Protein AF-K2AKH2-F1 (afdb_monomer_lite)

Secondary structure (DSSP, 8-state):
---TTS-S---TTTTT--EEE---GGGG-B-TTSSS-B-TTSPPHHHHHHHHHHHHHHHHHTT--EEE----

Foldseek 3Di:
DADPVRHPPDDCVNVLHAEEDEDDLCVCWDCPPDDDTDSPVGDDLVVSVVVSVVVQVVCVVVVHHYHYDDRD

Sequence (72 aa):
MSDDNAKMNLTVRDLGAEILVVSQFTLYSDTSGGNRPSFVGAAKPDVARLVYEEFVRGLADLGNKVATGSFG

Radius of gyration: 16.41 Å; chains: 1; bounding box: 35×19×44 Å

pLDDT: mean 95.13, std 3.69, range [74.75, 98.5]

Structure (mmCIF, N/CA/C/O backbone):
data_AF-K2AKH2-F1
#
_entry.id   AF-K2AKH2-F1
#
loop_
_atom_site.group_PDB
_atom_site.id
_atom_site.type_symbol
_atom_site.label_atom_id
_atom_site.label_alt_id
_atom_site.label_comp_id
_atom_site.label_asym_id
_atom_site.label_entity_id
_atom_site.label_seq_id
_atom_site.pdbx_PDB_ins_code
_atom_site.Cartn_x
_atom_site.Cartn_y
_atom_site.Cartn_z
_atom_site.occupancy
_atom_site.B_iso_or_equiv
_atom_site.auth_seq_id
_atom_site.auth_comp_id
_atom_site.auth_asym_id
_atom_site.auth_atom_id
_atom_site.pdbx_PDB_model_num
ATOM 1 N N . MET A 1 1 ? 2.440 5.871 18.051 1.00 74.75 1 MET A N 1
ATOM 2 C CA . MET A 1 1 ? 1.846 6.074 19.388 1.00 74.75 1 MET A CA 1
ATOM 3 C C . MET A 1 1 ? 2.448 5.040 20.306 1.00 74.75 1 MET A C 1
ATOM 5 O O . MET A 1 1 ? 2.646 3.914 19.864 1.00 74.75 1 MET A O 1
ATOM 9 N N . SER A 1 2 ? 2.807 5.445 21.514 1.00 87.12 2 SER A N 1
ATOM 10 C CA . SER A 1 2 ? 3.370 4.529 22.499 1.00 87.12 2 SER A CA 1
ATOM 11 C C . SER A 1 2 ? 2.281 4.006 23.430 1.00 87.12 2 SER A C 1
ATOM 13 O O . SER A 1 2 ? 1.248 4.654 23.577 1.00 87.12 2 SER A O 1
ATOM 15 N N . ASP A 1 3 ? 2.524 2.853 24.045 1.00 90.75 3 ASP A N 1
ATOM 16 C CA . ASP A 1 3 ? 1.741 2.376 25.183 1.00 90.75 3 ASP A CA 1
ATOM 17 C C . ASP A 1 3 ? 1.992 3.227 26.442 1.00 90.75 3 ASP A C 1
ATOM 19 O O . ASP A 1 3 ? 2.795 4.168 26.436 1.00 90.75 3 ASP A O 1
ATOM 23 N N . ASP A 1 4 ? 1.343 2.860 27.546 1.00 91.94 4 ASP A N 1
ATOM 24 C CA . ASP A 1 4 ? 1.469 3.545 28.839 1.00 91.94 4 ASP A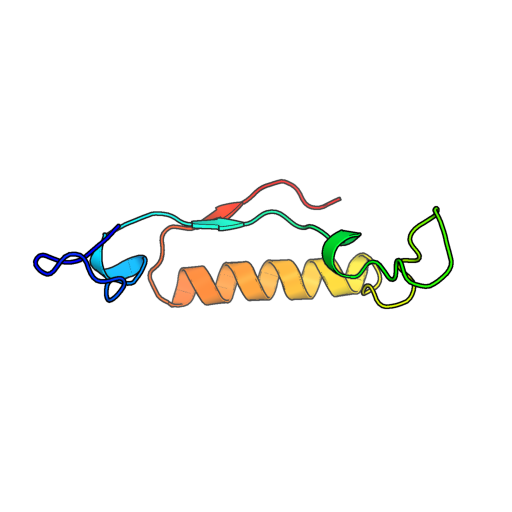 CA 1
ATOM 25 C C . ASP A 1 4 ? 2.900 3.524 29.413 1.00 91.94 4 ASP A C 1
ATOM 27 O O . ASP A 1 4 ? 3.238 4.324 30.284 1.00 91.94 4 ASP A O 1
ATOM 31 N N . ASN A 1 5 ? 3.771 2.647 28.903 1.00 93.19 5 ASN A N 1
ATOM 32 C CA . ASN A 1 5 ? 5.187 2.561 29.268 1.00 93.19 5 ASN A CA 1
ATOM 33 C C . ASN A 1 5 ? 6.100 3.296 28.272 1.00 93.19 5 ASN A C 1
ATOM 35 O O . ASN A 1 5 ? 7.317 3.088 28.277 1.00 93.19 5 ASN A O 1
ATOM 39 N N . ALA A 1 6 ? 5.526 4.131 27.402 1.00 90.38 6 ALA A N 1
ATOM 40 C CA . ALA A 1 6 ? 6.207 4.859 26.338 1.00 90.38 6 ALA A CA 1
ATOM 41 C C . ALA A 1 6 ? 6.895 3.966 25.278 1.00 90.38 6 ALA A C 1
ATOM 43 O O . ALA A 1 6 ? 7.762 4.443 24.540 1.00 90.38 6 ALA A O 1
ATOM 44 N N . LYS A 1 7 ? 6.477 2.700 25.126 1.00 92.62 7 LYS A N 1
ATOM 45 C CA . LYS A 1 7 ? 7.029 1.740 24.152 1.00 92.62 7 LYS A CA 1
ATOM 46 C C . LYS A 1 7 ? 6.137 1.558 22.918 1.00 92.62 7 LYS A C 1
ATOM 48 O O . LYS A 1 7 ? 4.924 1.732 22.971 1.00 92.62 7 LYS A O 1
ATOM 53 N N . MET A 1 8 ? 6.734 1.159 21.790 1.00 93.12 8 MET A N 1
ATOM 54 C CA . MET A 1 8 ? 6.030 0.901 20.519 1.00 93.12 8 MET A CA 1
ATOM 55 C C . MET A 1 8 ? 5.432 -0.516 20.463 1.00 93.12 8 MET A C 1
ATOM 57 O O . MET A 1 8 ? 5.858 -1.339 19.658 1.00 93.12 8 MET A O 1
ATOM 61 N N . ASN A 1 9 ? 4.462 -0.798 21.335 1.00 95.12 9 ASN A N 1
ATOM 62 C CA . ASN A 1 9 ? 3.821 -2.118 21.437 1.00 95.12 9 ASN A CA 1
ATOM 63 C C . ASN A 1 9 ? 2.414 -2.183 20.827 1.00 95.12 9 ASN A C 1
ATOM 65 O O . ASN A 1 9 ? 1.843 -3.265 20.733 1.00 95.12 9 ASN A O 1
ATOM 69 N N . LEU A 1 10 ? 1.844 -1.042 20.438 1.00 94.12 10 LEU A N 1
ATOM 70 C CA . LEU A 1 10 ? 0.477 -0.963 19.934 1.00 94.12 10 LEU A CA 1
ATOM 71 C C . LEU A 1 10 ? 0.449 -1.100 18.415 1.00 94.12 10 LEU A C 1
ATOM 73 O O . LEU A 1 10 ? 1.213 -0.449 17.697 1.00 94.12 10 LEU A O 1
ATOM 77 N N . THR A 1 11 ? -0.468 -1.923 17.925 1.00 92.56 11 THR A N 1
ATOM 78 C CA . THR A 1 11 ? -0.767 -2.052 16.502 1.00 92.56 11 THR A CA 1
ATOM 79 C C . THR A 1 11 ? -1.776 -0.994 16.052 1.00 92.56 11 THR A C 1
ATOM 81 O O . THR A 1 11 ? -2.418 -0.318 16.856 1.00 92.56 11 THR A O 1
ATOM 84 N N . VAL A 1 12 ? -1.969 -0.875 14.736 1.00 92.69 12 VAL A N 1
ATOM 85 C CA . VAL A 1 12 ? -3.019 -0.020 14.152 1.00 92.69 12 VAL A CA 1
ATOM 86 C C . VAL A 1 12 ? -4.409 -0.402 14.683 1.00 92.69 12 VAL A C 1
ATOM 88 O O . VAL A 1 12 ? -5.221 0.480 14.956 1.00 92.69 12 VAL A O 1
ATOM 91 N N . ARG A 1 13 ? -4.664 -1.705 14.886 1.00 90.06 13 ARG A N 1
ATOM 92 C CA . ARG A 1 13 ? -5.949 -2.204 15.399 1.00 90.06 13 ARG A CA 1
ATOM 93 C C . ARG A 1 13 ? -6.172 -1.846 16.860 1.00 90.06 13 ARG A C 1
ATOM 95 O O . ARG A 1 13 ? -7.272 -1.421 17.191 1.00 90.06 13 ARG A O 1
ATOM 102 N N . ASP A 1 14 ? -5.144 -1.968 17.701 1.00 92.06 14 ASP A N 1
ATOM 103 C CA . ASP A 1 14 ? -5.242 -1.632 19.133 1.00 92.06 14 ASP A CA 1
ATOM 104 C C . ASP A 1 14 ? -5.627 -0.162 19.343 1.00 92.06 14 ASP A C 1
ATOM 106 O O . ASP A 1 14 ? -6.275 0.193 20.322 1.00 92.06 14 ASP A O 1
ATOM 110 N N . LEU A 1 15 ? -5.255 0.688 18.384 1.00 91.62 15 LEU A N 1
ATOM 111 C CA . LEU A 1 15 ? -5.546 2.117 18.377 1.00 91.62 15 LEU A CA 1
ATOM 112 C C . LEU A 1 15 ? -6.863 2.474 17.672 1.00 91.62 15 LEU A C 1
ATOM 114 O O . LEU A 1 15 ? -7.227 3.648 17.639 1.00 91.62 15 LEU A O 1
ATOM 118 N N . GLY A 1 16 ? -7.557 1.504 17.064 1.00 91.25 16 GLY A N 1
ATOM 119 C CA . GLY A 1 16 ? -8.731 1.761 16.223 1.00 91.25 16 GLY A CA 1
ATOM 120 C C . GLY A 1 16 ? -8.443 2.699 15.044 1.00 91.25 16 GLY A C 1
ATOM 121 O O . GLY A 1 16 ? -9.348 3.383 14.568 1.00 91.25 16 GLY A O 1
ATOM 122 N N . ALA A 1 17 ? -7.182 2.770 14.609 1.00 93.62 17 ALA A N 1
ATOM 123 C CA . ALA A 1 17 ? -6.734 3.692 13.577 1.00 93.62 17 ALA A CA 1
ATOM 124 C C . ALA A 1 17 ? -7.076 3.179 12.168 1.00 93.62 17 ALA A C 1
ATOM 126 O O . ALA A 1 17 ? -7.282 1.986 11.939 1.00 93.62 17 ALA A O 1
ATOM 127 N N . GLU A 1 18 ? -7.127 4.103 11.211 1.00 96.75 18 GLU A N 1
ATOM 128 C CA . GLU A 1 18 ? -7.421 3.809 9.807 1.00 96.75 18 GLU A CA 1
ATOM 129 C C . GLU A 1 18 ? -6.131 3.738 8.980 1.00 96.75 18 GLU A C 1
ATOM 131 O O . GLU A 1 18 ? -5.118 4.356 9.317 1.00 96.75 18 GLU A O 1
ATOM 136 N N . ILE A 1 19 ? -6.165 2.976 7.887 1.00 98.19 19 ILE A N 1
ATOM 137 C CA . ILE A 1 19 ? -5.027 2.771 6.986 1.00 98.19 19 ILE A CA 1
ATOM 138 C C . ILE A 1 19 ? -5.301 3.489 5.666 1.00 98.19 19 ILE A C 1
ATOM 140 O O . ILE A 1 19 ? -6.360 3.302 5.079 1.00 98.19 19 ILE A O 1
ATOM 144 N N . LEU A 1 20 ? -4.333 4.253 5.157 1.00 98.25 20 LEU A N 1
ATOM 145 C CA . LEU A 1 20 ? -4.347 4.771 3.787 1.00 98.25 20 LEU A CA 1
ATOM 146 C C . LEU A 1 20 ? -3.301 4.028 2.953 1.00 98.25 20 LEU A C 1
ATOM 148 O O . LEU A 1 20 ? -2.114 4.062 3.277 1.00 98.25 20 LEU A O 1
ATOM 152 N N . VAL A 1 21 ? -3.731 3.390 1.866 1.00 98.25 21 VAL A N 1
ATOM 153 C CA . VAL A 1 21 ? -2.839 2.693 0.930 1.00 98.25 21 VAL A CA 1
ATOM 154 C C . VAL A 1 21 ? -2.699 3.505 -0.358 1.00 98.25 21 VAL A C 1
ATOM 156 O O . VAL A 1 21 ? -3.691 3.884 -0.979 1.00 98.25 21 VAL A O 1
ATOM 159 N N . VAL A 1 22 ? -1.458 3.761 -0.776 1.00 98.12 22 VAL A N 1
ATOM 160 C CA . VAL A 1 22 ? -1.126 4.471 -2.021 1.00 98.12 22 VAL A CA 1
ATOM 161 C C . VAL A 1 22 ? -0.108 3.645 -2.799 1.00 98.12 22 VAL A C 1
ATOM 163 O O . VAL A 1 22 ? 0.911 3.232 -2.246 1.00 98.12 22 VAL A O 1
ATOM 166 N N . SER A 1 23 ? -0.375 3.383 -4.080 1.00 97.44 23 SER A N 1
ATOM 167 C CA . SER A 1 23 ? 0.559 2.658 -4.946 1.00 97.44 23 SER A CA 1
ATOM 168 C C . SER A 1 23 ? 1.834 3.475 -5.178 1.00 97.44 23 SER A C 1
ATOM 170 O O . SER A 1 23 ? 1.738 4.619 -5.617 1.00 97.44 23 SER A O 1
ATOM 172 N N . GLN A 1 24 ? 3.017 2.893 -4.939 1.00 97.69 24 GLN A N 1
ATOM 173 C CA . GLN A 1 24 ? 4.299 3.597 -5.074 1.00 97.69 24 GLN A CA 1
ATOM 174 C C . GLN A 1 24 ? 5.400 2.698 -5.663 1.00 97.69 24 GLN A C 1
ATOM 176 O O . GLN A 1 24 ? 6.181 2.077 -4.942 1.00 97.69 24 GLN A O 1
ATOM 181 N N . PHE A 1 25 ? 5.496 2.645 -6.996 1.00 96.62 25 PHE A N 1
ATOM 182 C CA . PHE A 1 25 ? 6.488 1.803 -7.689 1.00 96.62 25 PHE A CA 1
ATOM 183 C C . PHE A 1 25 ? 7.938 2.267 -7.475 1.00 96.62 25 PHE A C 1
ATOM 185 O O . PHE A 1 25 ? 8.870 1.475 -7.585 1.00 96.62 25 PHE A O 1
ATOM 192 N N . THR A 1 26 ? 8.141 3.544 -7.145 1.00 96.25 26 THR A N 1
ATOM 193 C CA . THR A 1 26 ? 9.472 4.132 -6.944 1.00 96.25 26 THR A CA 1
ATOM 194 C C . THR A 1 26 ? 10.210 3.557 -5.736 1.00 96.25 26 THR A C 1
ATOM 196 O O . THR A 1 26 ? 11.432 3.666 -5.672 1.00 96.25 26 THR A O 1
ATOM 199 N N . LEU A 1 27 ? 9.507 2.888 -4.815 1.00 96.19 27 LEU A N 1
ATOM 200 C CA . LEU A 1 27 ? 10.130 2.145 -3.715 1.00 96.19 27 LEU A CA 1
ATOM 201 C C . LEU A 1 27 ? 10.980 0.963 -4.209 1.00 96.19 27 LEU A C 1
ATOM 203 O O . LEU A 1 27 ? 11.914 0.568 -3.524 1.00 96.19 27 LEU A O 1
ATOM 207 N N . TYR A 1 28 ? 10.705 0.446 -5.411 1.00 96.25 28 TYR A N 1
ATOM 208 C CA . TYR A 1 28 ? 11.522 -0.565 -6.095 1.00 96.25 28 TYR A CA 1
ATOM 209 C C . TYR A 1 28 ? 12.635 0.048 -6.963 1.00 96.25 28 TYR A C 1
ATOM 211 O O . TYR A 1 28 ? 13.139 -0.602 -7.881 1.00 96.25 28 TYR A O 1
ATOM 219 N N . SER A 1 29 ? 13.002 1.310 -6.722 1.00 95.88 29 SER A N 1
ATOM 220 C CA . SER A 1 29 ? 14.103 1.934 -7.452 1.00 95.88 29 SER A CA 1
ATOM 221 C C . SER A 1 29 ? 15.452 1.315 -7.094 1.00 95.88 29 SER A C 1
ATOM 223 O O . SER A 1 29 ? 15.798 1.160 -5.927 1.00 95.88 29 SER A O 1
ATOM 225 N N . ASP A 1 30 ? 16.242 1.020 -8.121 1.00 96.44 30 ASP A N 1
ATOM 226 C CA . ASP A 1 30 ? 17.676 0.797 -8.007 1.00 96.44 30 ASP A CA 1
ATOM 227 C C . ASP A 1 30 ? 18.400 2.119 -8.283 1.00 96.44 30 ASP A C 1
ATOM 229 O O . ASP A 1 30 ? 18.340 2.672 -9.386 1.00 96.44 30 ASP A O 1
ATOM 233 N N . THR A 1 31 ? 19.058 2.638 -7.250 1.00 95.62 31 THR A N 1
ATOM 234 C CA . THR A 1 31 ? 19.809 3.899 -7.257 1.00 95.62 31 THR A CA 1
ATOM 235 C C . THR A 1 31 ? 21.324 3.684 -7.238 1.00 95.62 31 THR A C 1
ATOM 237 O O . THR A 1 31 ? 22.078 4.647 -7.118 1.00 95.62 31 THR A O 1
ATOM 240 N N . SER A 1 32 ? 21.802 2.442 -7.381 1.00 94.75 32 SER A N 1
ATOM 241 C CA . SER A 1 32 ? 23.238 2.122 -7.342 1.00 94.75 32 SER A CA 1
ATOM 242 C C . SER A 1 32 ? 24.014 2.618 -8.572 1.00 94.75 32 SER A C 1
ATOM 244 O O . SER A 1 32 ? 25.211 2.883 -8.487 1.00 94.75 32 SER A O 1
ATOM 246 N N . GLY A 1 33 ? 23.334 2.776 -9.715 1.00 88.75 33 GLY A N 1
ATOM 247 C CA . GLY A 1 33 ? 23.933 3.092 -11.018 1.00 88.75 33 GLY A CA 1
ATOM 248 C C . GLY A 1 33 ? 24.144 4.580 -11.338 1.00 88.75 33 GLY A C 1
ATOM 249 O O . GLY A 1 33 ? 24.477 4.901 -12.479 1.00 88.75 33 GLY A O 1
ATOM 250 N N . GLY A 1 34 ? 23.930 5.497 -10.386 1.00 90.81 34 GLY A N 1
ATOM 251 C CA . GLY A 1 34 ? 24.118 6.945 -10.563 1.00 90.81 34 GLY A CA 1
ATOM 252 C C . GLY A 1 34 ? 22.874 7.775 -10.224 1.00 90.81 34 GLY A C 1
ATOM 253 O O . GLY A 1 34 ? 22.027 7.360 -9.443 1.00 90.81 34 GLY A O 1
ATOM 254 N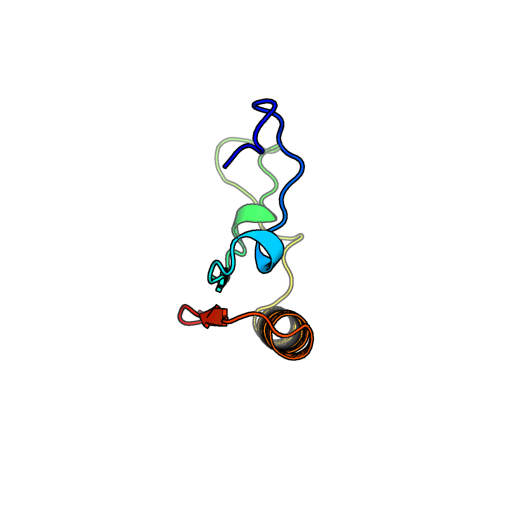 N . ASN A 1 35 ? 22.743 8.966 -10.820 1.00 95.00 35 ASN A N 1
ATOM 255 C CA . ASN A 1 35 ? 21.711 9.945 -10.432 1.00 95.00 35 ASN A CA 1
ATOM 256 C C . ASN A 1 35 ? 20.308 9.670 -11.011 1.00 95.00 35 ASN A C 1
ATOM 258 O O . ASN A 1 35 ? 19.362 10.384 -10.677 1.00 95.00 35 ASN A O 1
ATOM 262 N N . ARG A 1 36 ? 20.158 8.677 -11.900 1.00 96.12 36 ARG A N 1
ATOM 263 C CA . ARG A 1 36 ? 18.861 8.277 -12.462 1.00 96.12 36 ARG A CA 1
ATOM 264 C C . ARG A 1 36 ? 18.462 6.912 -11.892 1.00 96.12 36 ARG A C 1
ATOM 266 O O . ARG A 1 36 ? 19.113 5.931 -12.245 1.00 96.12 36 ARG A O 1
ATOM 273 N N . PRO A 1 37 ? 17.393 6.825 -11.082 1.00 95.50 37 PRO A N 1
ATOM 274 C CA . PRO A 1 37 ? 16.898 5.543 -10.605 1.00 95.50 37 PRO A CA 1
ATOM 275 C C . PRO A 1 37 ? 16.434 4.663 -11.770 1.00 95.50 37 PRO A C 1
ATOM 277 O O . PRO A 1 37 ? 15.795 5.133 -12.718 1.00 95.50 37 PRO A O 1
ATOM 280 N N . SER A 1 38 ? 16.741 3.375 -11.671 1.00 96.12 38 SER A N 1
ATOM 281 C CA . SER A 1 38 ? 16.175 2.317 -12.503 1.00 96.12 38 SER A CA 1
ATOM 282 C C . SER A 1 38 ? 14.984 1.688 -11.786 1.00 96.12 38 SER A C 1
ATOM 284 O O . SER A 1 38 ? 14.997 1.558 -10.570 1.00 96.12 38 SER A O 1
ATOM 286 N N . PHE A 1 39 ? 13.959 1.267 -12.524 1.00 96.19 39 PHE A N 1
ATOM 287 C CA . PHE A 1 39 ? 12.766 0.611 -11.963 1.00 96.19 39 PHE A CA 1
ATOM 288 C C . PHE A 1 39 ? 12.538 -0.776 -12.567 1.00 96.19 39 PHE A C 1
ATOM 290 O O . PHE A 1 39 ? 11.424 -1.286 -12.561 1.00 96.19 39 PHE A O 1
ATOM 297 N N . VAL A 1 40 ? 13.590 -1.388 -13.120 1.00 94.81 40 VAL A N 1
ATOM 298 C CA . VAL A 1 40 ? 13.511 -2.696 -13.794 1.00 94.81 40 VAL A CA 1
ATOM 299 C C . VAL A 1 40 ? 13.014 -3.801 -12.853 1.00 94.81 40 VAL A C 1
ATOM 301 O O . VAL A 1 40 ? 12.387 -4.750 -13.312 1.00 94.81 40 VAL A O 1
ATOM 304 N N . GLY A 1 41 ? 13.251 -3.666 -11.543 1.00 94.06 41 GLY A N 1
ATOM 305 C CA . GLY A 1 41 ? 12.744 -4.594 -10.529 1.00 94.06 41 GLY A CA 1
ATOM 306 C C . GLY A 1 41 ? 11.272 -4.397 -10.150 1.00 94.06 41 GLY A C 1
ATOM 307 O O . GLY A 1 41 ? 10.704 -5.265 -9.492 1.00 94.06 41 GLY A O 1
ATOM 308 N N . ALA A 1 42 ? 10.641 -3.287 -10.544 1.00 96.94 42 ALA A N 1
ATOM 309 C CA . ALA A 1 42 ? 9.230 -3.057 -10.263 1.00 96.94 42 ALA A CA 1
ATOM 310 C C . ALA A 1 42 ? 8.349 -3.931 -11.168 1.00 96.94 42 ALA A C 1
ATOM 312 O O . ALA A 1 42 ? 8.625 -4.124 -12.355 1.00 96.94 42 ALA A O 1
ATOM 313 N N . ALA A 1 43 ? 7.248 -4.440 -10.615 1.00 96.75 43 ALA A N 1
ATOM 314 C CA . ALA A 1 43 ? 6.264 -5.175 -11.396 1.00 96.75 43 ALA A CA 1
ATOM 315 C C . ALA A 1 43 ? 5.649 -4.288 -12.497 1.00 96.75 43 ALA A C 1
ATOM 317 O O . ALA A 1 43 ? 5.461 -3.082 -12.324 1.00 96.75 43 ALA A O 1
ATOM 318 N N . LYS A 1 44 ? 5.287 -4.904 -13.630 1.00 97.12 44 LYS A N 1
ATOM 319 C CA . LYS A 1 44 ? 4.542 -4.224 -14.703 1.00 97.12 44 LYS A CA 1
ATOM 320 C C . LYS A 1 44 ? 3.183 -3.723 -14.184 1.00 97.12 44 LYS A C 1
ATOM 322 O O . LYS A 1 44 ? 2.612 -4.393 -13.322 1.00 97.12 44 LYS A O 1
ATOM 327 N N . PRO A 1 45 ? 2.620 -2.629 -14.739 1.00 96.12 45 PRO A N 1
ATOM 328 C CA . PRO A 1 45 ? 1.395 -2.006 -14.226 1.00 96.12 45 PRO A CA 1
ATOM 329 C C . PRO A 1 45 ? 0.215 -2.964 -14.025 1.00 96.12 45 PRO A C 1
ATOM 331 O O . PRO A 1 45 ? -0.446 -2.893 -12.993 1.00 96.12 45 PRO A O 1
ATOM 334 N N . ASP A 1 46 ? -0.019 -3.889 -14.958 1.00 97.00 46 ASP A N 1
ATOM 335 C CA . ASP A 1 46 ? -1.147 -4.827 -14.871 1.00 97.00 46 ASP A CA 1
ATOM 336 C C . ASP A 1 46 ? -1.005 -5.792 -13.688 1.00 97.00 46 ASP A C 1
ATOM 338 O O . ASP A 1 46 ? -1.953 -6.005 -12.936 1.00 97.00 46 ASP A O 1
ATOM 342 N N . VAL A 1 47 ? 0.204 -6.318 -13.469 1.00 97.69 47 VAL A N 1
ATOM 343 C CA . VAL A 1 47 ? 0.506 -7.195 -12.326 1.00 97.69 47 VAL A CA 1
ATOM 344 C C . VAL A 1 47 ? 0.498 -6.395 -11.024 1.00 97.69 47 VAL A C 1
ATOM 346 O O . VAL A 1 47 ? -0.071 -6.834 -10.030 1.00 97.69 47 VAL A O 1
ATOM 349 N N . ALA A 1 48 ? 1.091 -5.201 -11.030 1.00 97.69 48 ALA A N 1
ATOM 350 C CA . ALA A 1 48 ? 1.147 -4.331 -9.862 1.00 97.69 48 ALA A CA 1
ATOM 351 C C . ALA A 1 48 ? -0.252 -3.916 -9.381 1.00 97.69 48 ALA A C 1
ATOM 353 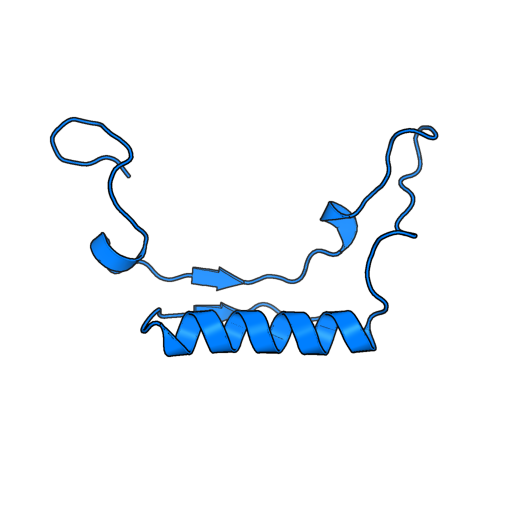O O . ALA A 1 48 ? -0.475 -3.870 -8.174 1.00 97.69 48 ALA A O 1
ATOM 354 N N . ARG A 1 49 ? -1.200 -3.670 -10.298 1.00 98.00 49 ARG A N 1
ATOM 355 C CA . ARG A 1 49 ? -2.596 -3.365 -9.952 1.00 98.00 49 ARG A CA 1
ATOM 356 C C . ARG A 1 49 ? -3.270 -4.538 -9.246 1.00 98.00 49 ARG A C 1
ATOM 358 O O . ARG A 1 49 ? -3.867 -4.332 -8.196 1.00 98.00 49 ARG A O 1
ATOM 365 N N . LEU A 1 50 ? -3.127 -5.755 -9.776 1.00 98.00 50 LEU A N 1
ATOM 366 C CA . LEU A 1 50 ? -3.712 -6.954 -9.164 1.00 98.00 50 LEU A CA 1
ATOM 367 C C . LEU A 1 50 ? -3.185 -7.165 -7.740 1.00 98.00 50 LEU A C 1
ATOM 369 O O . LEU A 1 50 ? -3.971 -7.327 -6.810 1.00 98.00 50 LEU A O 1
ATOM 373 N N . VAL A 1 51 ? -1.864 -7.079 -7.561 1.00 97.75 51 VAL A N 1
ATOM 374 C CA . VAL A 1 51 ? -1.223 -7.238 -6.247 1.00 97.75 51 VAL A CA 1
ATOM 375 C C . VAL A 1 51 ? -1.626 -6.114 -5.287 1.00 97.75 51 VAL A C 1
ATOM 377 O O . VAL A 1 51 ? -1.889 -6.371 -4.115 1.00 97.75 51 VAL A O 1
ATOM 380 N N . TYR A 1 52 ? -1.711 -4.870 -5.767 1.00 98.31 52 TYR A N 1
ATOM 381 C CA . TYR A 1 52 ? -2.179 -3.730 -4.975 1.00 98.31 52 TYR A CA 1
ATOM 382 C C . TYR A 1 52 ? -3.611 -3.935 -4.469 1.00 98.31 52 TYR A C 1
ATOM 384 O O . TYR A 1 52 ? -3.882 -3.752 -3.283 1.00 98.31 52 TYR A O 1
ATOM 392 N N . GLU A 1 53 ? -4.525 -4.352 -5.344 1.00 98.12 53 GLU A N 1
ATOM 393 C CA . GLU A 1 53 ? -5.917 -4.604 -4.974 1.00 98.12 53 GLU A CA 1
ATOM 394 C C . GLU A 1 53 ? -6.054 -5.795 -4.017 1.00 98.12 53 GLU A C 1
ATOM 396 O O . GLU A 1 53 ? -6.845 -5.732 -3.076 1.00 98.12 53 GLU A O 1
ATOM 401 N N . GLU A 1 54 ? -5.274 -6.865 -4.208 1.00 98.38 54 GLU A N 1
ATOM 402 C CA . GLU A 1 54 ? -5.214 -7.989 -3.265 1.00 98.38 54 GLU A CA 1
ATOM 403 C C . GLU A 1 54 ? -4.707 -7.561 -1.890 1.00 98.38 54 GLU A C 1
ATOM 405 O O . GLU A 1 54 ? -5.283 -7.953 -0.877 1.00 98.38 54 GLU A O 1
ATOM 410 N N . PHE A 1 55 ? -3.680 -6.713 -1.841 1.00 98.25 55 PHE A N 1
ATOM 411 C CA . PHE A 1 55 ? -3.158 -6.174 -0.590 1.00 98.25 55 PHE A CA 1
ATOM 412 C C . PHE A 1 55 ? -4.207 -5.336 0.154 1.00 98.25 55 PHE A C 1
ATOM 414 O O . PHE A 1 55 ? -4.416 -5.527 1.353 1.00 98.25 55 PHE A O 1
ATOM 421 N N . VAL A 1 56 ? -4.911 -4.445 -0.554 1.00 98.38 56 VAL A N 1
ATOM 422 C CA . VAL A 1 56 ? -6.003 -3.641 0.021 1.00 98.38 56 VAL A CA 1
ATOM 423 C C . VAL A 1 56 ? -7.119 -4.539 0.556 1.00 98.38 56 VAL A C 1
ATOM 425 O O . VAL A 1 56 ? -7.559 -4.342 1.690 1.00 98.38 56 VAL A O 1
ATOM 428 N N . ARG A 1 57 ? -7.548 -5.545 -0.222 1.00 98.50 57 ARG A N 1
ATOM 429 C CA . ARG A 1 57 ? -8.564 -6.515 0.215 1.00 98.50 57 ARG A CA 1
ATOM 430 C C . ARG A 1 57 ? -8.117 -7.271 1.461 1.00 98.50 57 ARG A C 1
ATOM 432 O O . ARG A 1 57 ? -8.849 -7.289 2.440 1.00 98.50 57 ARG A O 1
ATOM 439 N N . GLY A 1 58 ? -6.890 -7.790 1.477 1.00 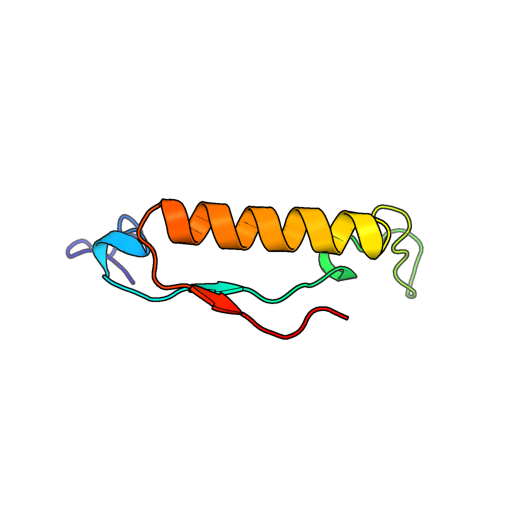98.31 58 GLY A N 1
ATOM 440 C CA . GLY A 1 58 ? -6.354 -8.508 2.633 1.00 98.31 58 GLY A CA 1
ATOM 441 C C . GLY A 1 58 ? -6.322 -7.655 3.905 1.00 98.31 58 GLY A C 1
ATOM 442 O O . GLY A 1 58 ? -6.639 -8.143 4.988 1.00 98.31 58 GLY A O 1
ATOM 443 N N . LEU A 1 59 ? -5.997 -6.362 3.799 1.00 97.38 59 LEU A N 1
ATOM 444 C CA . LEU A 1 59 ? -6.076 -5.449 4.942 1.00 97.38 59 LEU A CA 1
ATOM 445 C C . LEU A 1 59 ? -7.517 -5.227 5.416 1.00 97.38 59 LEU A C 1
ATOM 447 O O . LEU A 1 59 ? -7.744 -5.188 6.627 1.00 97.38 59 LEU A O 1
ATOM 451 N N . ALA A 1 60 ? -8.471 -5.086 4.498 1.00 96.12 60 ALA A N 1
ATOM 452 C CA . ALA A 1 60 ? -9.881 -4.926 4.839 1.00 96.12 60 ALA A CA 1
ATOM 453 C C . ALA A 1 60 ? -10.464 -6.196 5.489 1.00 96.12 60 ALA A C 1
ATOM 455 O O . ALA A 1 60 ? -11.129 -6.100 6.519 1.00 96.12 60 ALA A O 1
ATOM 456 N N . ASP A 1 61 ? -10.138 -7.381 4.966 1.00 97.56 61 ASP A N 1
ATOM 457 C CA . ASP A 1 61 ? -10.596 -8.685 5.477 1.00 97.56 61 ASP A CA 1
ATOM 458 C C . ASP A 1 61 ? -10.103 -8.967 6.904 1.00 97.56 61 ASP A C 1
ATOM 460 O O . ASP A 1 61 ? -10.736 -9.677 7.683 1.00 97.56 61 ASP A O 1
ATOM 464 N N . LEU A 1 62 ? -8.985 -8.350 7.283 1.00 95.25 62 LEU A N 1
ATOM 465 C CA . LEU A 1 62 ? -8.452 -8.363 8.640 1.00 95.25 62 LEU A CA 1
ATOM 466 C C . LEU A 1 62 ? -9.195 -7.424 9.616 1.00 95.25 62 LEU A C 1
ATOM 468 O O . LEU A 1 62 ? -8.765 -7.278 10.764 1.00 95.25 62 LEU A O 1
ATOM 472 N N . GLY A 1 63 ? -10.279 -6.783 9.172 1.00 93.38 63 GLY A N 1
ATOM 473 C CA . GLY A 1 63 ? -11.131 -5.899 9.969 1.00 93.38 63 GLY A CA 1
ATOM 474 C C . GLY A 1 63 ? -10.636 -4.455 10.071 1.00 93.38 63 GLY A C 1
ATOM 475 O O . GLY A 1 63 ? -11.137 -3.701 10.905 1.00 93.38 63 GLY A O 1
ATOM 476 N N . ASN A 1 64 ? -9.650 -4.052 9.263 1.00 95.75 64 ASN A N 1
ATOM 477 C CA . ASN A 1 64 ? -9.165 -2.672 9.265 1.00 95.75 64 ASN A CA 1
ATOM 478 C C . ASN A 1 64 ? -10.074 -1.769 8.418 1.00 95.75 64 ASN A C 1
ATOM 480 O O . ASN A 1 64 ? -10.584 -2.178 7.376 1.00 95.75 64 ASN A O 1
ATOM 484 N N . LYS A 1 65 ? -10.197 -0.4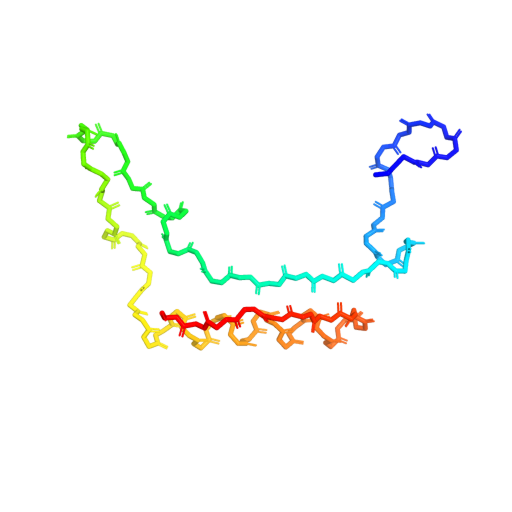97 8.808 1.00 96.12 65 LYS A N 1
ATOM 485 C CA . LYS A 1 65 ? -10.724 0.547 7.921 1.00 96.12 65 LYS A CA 1
ATOM 486 C C . LYS A 1 65 ? -9.615 0.996 6.976 1.00 96.12 65 LYS A C 1
ATOM 488 O O . LYS A 1 65 ? -8.576 1.470 7.437 1.00 96.12 65 LYS A O 1
ATOM 493 N N . VAL A 1 66 ? -9.828 0.822 5.673 1.00 98.12 66 VAL A N 1
ATOM 494 C CA . VAL A 1 66 ? -8.809 1.077 4.649 1.00 98.12 66 VAL A CA 1
ATOM 495 C C . VAL A 1 66 ? -9.330 2.079 3.623 1.00 98.12 66 VAL A C 1
ATOM 497 O O . VAL A 1 66 ? -10.311 1.821 2.931 1.00 98.12 66 VAL A O 1
ATOM 500 N N . ALA A 1 67 ? -8.645 3.211 3.505 1.00 98.25 67 ALA A N 1
ATOM 501 C CA . ALA A 1 67 ? -8.776 4.162 2.412 1.00 98.25 67 ALA A CA 1
ATOM 502 C C . ALA A 1 67 ? -7.698 3.897 1.351 1.00 98.25 67 ALA A C 1
ATOM 504 O O . ALA A 1 67 ? -6.623 3.365 1.645 1.00 98.25 67 ALA A O 1
ATOM 505 N N . THR A 1 68 ? -7.965 4.295 0.109 1.00 98.50 68 THR A N 1
ATOM 506 C CA . THR A 1 68 ? -7.032 4.120 -1.010 1.00 98.50 68 THR A CA 1
ATOM 507 C C . THR A 1 68 ? -6.839 5.413 -1.792 1.00 98.50 68 THR A C 1
ATOM 509 O O . THR A 1 68 ? -7.730 6.261 -1.842 1.00 98.50 68 THR A O 1
ATOM 512 N N . GLY A 1 69 ? -5.660 5.568 -2.396 1.00 96.88 69 GLY A N 1
ATOM 513 C CA . GLY A 1 69 ? -5.447 6.519 -3.488 1.00 96.88 69 GLY A CA 1
ATOM 514 C C . GLY A 1 69 ? -5.949 5.974 -4.833 1.00 96.88 69 GLY A C 1
ATOM 515 O O . GLY A 1 69 ? -6.605 4.935 -4.897 1.00 96.88 69 GLY A O 1
ATOM 516 N N . SER A 1 70 ? -5.583 6.647 -5.92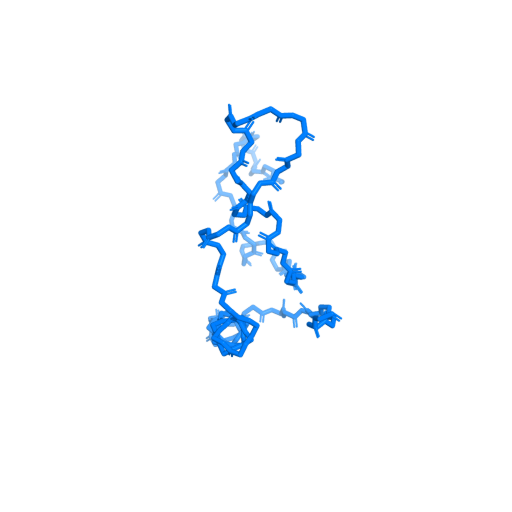5 1.00 95.25 70 SER A N 1
ATOM 517 C CA . SER A 1 70 ? -5.802 6.146 -7.289 1.00 95.25 70 SER A CA 1
ATOM 518 C C . SER A 1 70 ? -4.541 5.462 -7.810 1.00 95.25 70 SER A C 1
ATOM 520 O O . SER A 1 70 ? -3.448 6.006 -7.672 1.00 95.25 70 SER A O 1
ATOM 522 N N . PHE A 1 71 ? -4.688 4.281 -8.413 1.00 95.31 71 PHE A N 1
ATOM 523 C CA . PHE A 1 71 ? -3.576 3.575 -9.049 1.00 95.31 71 PHE A CA 1
ATOM 524 C C . PHE A 1 71 ? -3.313 4.135 -10.453 1.00 95.31 71 PHE A C 1
ATOM 526 O O . PHE A 1 71 ? -4.229 4.135 -11.280 1.00 95.31 71 PHE A O 1
ATOM 533 N N . GLY A 1 72 ? -2.051 4.464 -10.751 1.00 87.31 72 GLY A N 1
ATOM 534 C CA . GLY A 1 72 ? -1.592 4.913 -12.074 1.00 87.31 72 GLY A CA 1
ATOM 535 C C . GLY A 1 72 ? -1.399 6.416 -12.151 1.00 87.31 72 GLY A C 1
ATOM 536 O O . GLY A 1 72 ? -2.424 7.125 -12.208 1.00 87.31 72 GLY A O 1
#